Protein AF-A0A2E3XNR1-F1 (afdb_monomer_lite)

Foldseek 3Di:
DAADKDWDWDDDPQWDIDTDIAGEPPTPRCVVHPVLVVDDPVVNVLRYWYWDQDPNDTDTDRDDDTGGD

pLDDT: mean 96.17, std 2.88, range [82.88, 98.44]

Radius of gyration: 13.48 Å; chains: 1; bounding box: 27×34×32 Å

Sequence (69 aa):
MRPPHIHFKAGLRGYEELTTQMYWKGHPLNAGDRILQSLSPVERDLVLVDFQKSGGIPRGNFNLTLRTV

Structure (mmCIF, N/CA/C/O backbone):
data_AF-A0A2E3XNR1-F1
#
_entry.id   AF-A0A2E3XNR1-F1
#
loop_
_atom_site.group_PDB
_atom_site.id
_atom_site.type_symbol
_atom_site.label_atom_id
_atom_site.label_alt_id
_atom_site.label_comp_id
_atom_site.label_asym_id
_atom_site.label_entity_id
_atom_site.label_seq_id
_atom_site.pdbx_PDB_ins_code
_atom_site.Cartn_x
_atom_site.Cartn_y
_atom_site.Cartn_z
_atom_site.occupancy
_atom_site.B_iso_or_equiv
_atom_site.auth_seq_id
_atom_site.auth_comp_id
_atom_site.auth_asym_id
_atom_site.auth_atom_id
_atom_site.pdbx_PDB_model_num
ATOM 1 N N . MET A 1 1 ? -0.581 10.670 -14.747 1.00 86.19 1 MET A N 1
ATOM 2 C CA . MET A 1 1 ? -0.820 9.217 -14.901 1.00 86.19 1 MET A CA 1
ATOM 3 C C . MET A 1 1 ? -0.686 8.570 -13.526 1.00 86.19 1 MET A C 1
ATOM 5 O O . MET A 1 1 ? 0.195 8.994 -12.791 1.00 86.19 1 MET A O 1
ATOM 9 N N . ARG A 1 2 ? -1.568 7.636 -13.145 1.00 93.94 2 ARG A N 1
ATOM 10 C CA . ARG A 1 2 ? -1.461 6.881 -11.878 1.00 93.94 2 ARG A CA 1
ATOM 11 C C . ARG A 1 2 ? -0.681 5.575 -12.130 1.00 93.94 2 ARG A C 1
ATOM 13 O O . ARG A 1 2 ? -0.788 5.048 -13.237 1.00 93.94 2 ARG A O 1
ATOM 20 N N . PRO A 1 3 ? 0.098 5.055 -11.166 1.00 97.56 3 PRO A N 1
ATOM 21 C CA . PRO A 1 3 ? 0.685 3.721 -11.263 1.00 97.56 3 PRO A CA 1
ATOM 22 C C . PRO A 1 3 ? -0.421 2.659 -11.304 1.00 97.56 3 PRO A C 1
ATOM 24 O O . PRO A 1 3 ? -1.540 2.941 -10.870 1.00 97.56 3 PRO A O 1
ATOM 27 N N . PRO A 1 4 ? -0.136 1.436 -11.770 1.00 97.06 4 PRO A N 1
ATOM 28 C CA . PRO A 1 4 ? -1.004 0.296 -11.523 1.00 97.06 4 PRO A CA 1
ATOM 29 C C . PRO A 1 4 ? -1.279 0.181 -10.019 1.00 97.06 4 PRO A C 1
ATOM 31 O O . PRO A 1 4 ? -0.351 0.223 -9.209 1.00 97.06 4 PRO A O 1
ATOM 34 N N . HIS A 1 5 ? -2.553 0.079 -9.651 1.00 97.88 5 HIS A N 1
ATOM 35 C CA . HIS A 1 5 ? -2.980 -0.204 -8.283 1.00 97.88 5 HIS A CA 1
ATOM 36 C C . HIS A 1 5 ? -4.292 -0.995 -8.271 1.00 97.88 5 HIS A C 1
ATOM 38 O O . HIS A 1 5 ? -5.027 -1.012 -9.258 1.00 97.88 5 HIS A O 1
ATOM 44 N N . ILE A 1 6 ? -4.580 -1.645 -7.146 1.00 97.88 6 ILE A N 1
ATOM 45 C CA . ILE A 1 6 ? -5.861 -2.307 -6.881 1.00 97.88 6 ILE A CA 1
ATOM 46 C C . ILE A 1 6 ? -6.477 -1.652 -5.649 1.00 97.88 6 ILE A C 1
ATOM 48 O O . ILE A 1 6 ? -5.821 -1.545 -4.612 1.00 97.88 6 ILE A O 1
ATOM 52 N N . HIS A 1 7 ? -7.728 -1.211 -5.758 1.00 98.12 7 HIS A N 1
ATOM 53 C CA . HIS A 1 7 ? -8.479 -0.676 -4.626 1.00 98.12 7 HIS A CA 1
ATOM 54 C C . HIS A 1 7 ? -9.034 -1.807 -3.759 1.00 98.12 7 HIS A C 1
ATOM 56 O O . HIS A 1 7 ? -9.614 -2.761 -4.274 1.00 98.12 7 HIS A O 1
ATOM 62 N N . PHE A 1 8 ? -8.899 -1.661 -2.442 1.00 98.12 8 PHE A N 1
ATOM 63 C CA . PHE A 1 8 ? -9.448 -2.577 -1.452 1.00 98.12 8 PHE A CA 1
ATOM 64 C C . PHE A 1 8 ? -10.345 -1.825 -0.480 1.00 98.12 8 PHE A C 1
ATOM 66 O O . PHE A 1 8 ? -10.025 -0.724 -0.029 1.00 98.12 8 PHE A O 1
ATOM 73 N N . LYS A 1 9 ? -11.453 -2.471 -0.129 1.00 97.75 9 LYS A N 1
ATOM 74 C CA . LYS A 1 9 ? -12.328 -2.066 0.960 1.00 97.75 9 LYS A CA 1
ATOM 75 C C . LYS A 1 9 ? -12.528 -3.271 1.873 1.00 97.75 9 LYS A C 1
ATOM 77 O O . LYS A 1 9 ? -12.960 -4.320 1.402 1.00 97.75 9 LYS A O 1
ATOM 82 N N . ALA A 1 10 ? -12.181 -3.131 3.146 1.00 96.88 10 ALA A N 1
ATOM 83 C CA . ALA A 1 10 ? -12.289 -4.187 4.143 1.00 96.88 10 ALA A CA 1
ATOM 84 C C . ALA A 1 10 ? -13.048 -3.678 5.369 1.00 96.88 10 ALA A C 1
ATOM 86 O O . ALA A 1 10 ? -12.806 -2.571 5.846 1.00 96.88 10 ALA A O 1
ATOM 87 N N . GLY A 1 11 ? -13.956 -4.505 5.878 1.00 96.56 11 GLY A N 1
ATOM 88 C CA . GLY A 1 11 ? -14.754 -4.196 7.055 1.00 96.56 11 GLY A CA 1
ATOM 89 C C . GLY A 1 11 ? -14.972 -5.440 7.904 1.00 96.56 11 GLY A C 1
ATOM 90 O O . GLY A 1 11 ? -15.143 -6.541 7.380 1.00 96.56 11 GLY A O 1
ATOM 91 N N . LEU A 1 12 ? -14.960 -5.247 9.220 1.00 96.69 12 LEU A N 1
ATOM 92 C CA . LEU A 1 12 ? -15.234 -6.271 10.220 1.00 96.69 12 LEU A CA 1
ATOM 93 C C . LEU A 1 12 ? -15.986 -5.624 11.388 1.00 96.69 12 LEU A C 1
ATOM 95 O O . LEU 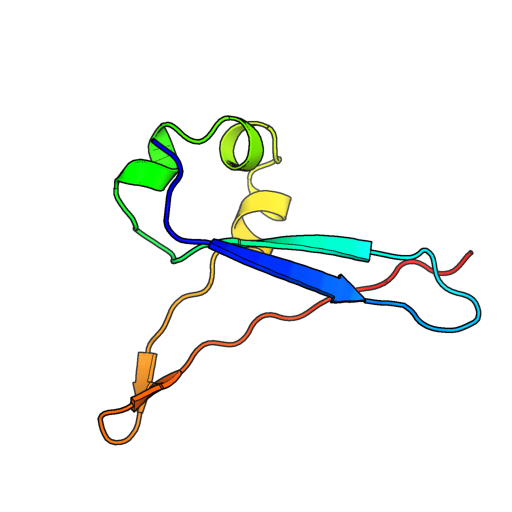A 1 12 ? -15.667 -4.511 11.797 1.00 96.69 12 LEU A O 1
ATOM 99 N N . ARG A 1 13 ? -16.999 -6.304 11.934 1.00 97.00 13 ARG A N 1
ATOM 100 C CA . ARG A 1 13 ? -17.777 -5.771 13.063 1.00 97.00 13 ARG A CA 1
ATOM 101 C C . ARG A 1 13 ? -16.857 -5.504 14.261 1.00 97.00 13 ARG A C 1
ATOM 103 O O . ARG A 1 13 ? -16.140 -6.405 14.681 1.00 97.00 13 ARG A O 1
ATOM 110 N N . GLY A 1 14 ? -16.930 -4.295 14.823 1.00 96.62 14 GLY A N 1
ATOM 111 C CA . GLY A 1 14 ? -16.069 -3.855 15.932 1.00 96.62 14 GLY A CA 1
ATOM 112 C C . GLY A 1 14 ? -14.728 -3.249 15.497 1.00 96.62 14 GLY A C 1
ATOM 113 O O . GLY A 1 14 ? -13.903 -2.940 16.350 1.00 96.62 14 GLY A O 1
ATOM 114 N N . TYR A 1 15 ? -14.512 -3.068 14.192 1.00 97.88 15 TYR A N 1
ATOM 115 C CA . TYR A 1 15 ? -13.315 -2.453 13.621 1.00 97.88 15 TYR A CA 1
ATOM 116 C C . TYR A 1 15 ? -13.683 -1.270 12.724 1.00 97.88 15 TYR A C 1
ATOM 118 O O . TYR A 1 15 ? -14.774 -1.228 12.148 1.00 97.88 15 TYR A O 1
ATOM 126 N N . GLU A 1 16 ? -12.759 -0.324 12.592 1.00 96.94 16 GLU A N 1
ATOM 127 C CA . GLU A 1 16 ? -12.846 0.761 11.620 1.00 96.94 16 GLU A CA 1
ATOM 128 C C . GLU A 1 16 ? -12.784 0.196 10.193 1.00 96.94 16 GLU A C 1
ATOM 130 O O . GLU A 1 16 ? -11.984 -0.692 9.882 1.00 96.94 16 GLU A O 1
ATOM 135 N N . GLU A 1 17 ? -13.642 0.709 9.310 1.00 97.00 17 GLU A N 1
ATOM 136 C CA . GLU A 1 17 ? -13.637 0.323 7.901 1.00 97.00 17 GLU A CA 1
ATOM 137 C C . GLU A 1 17 ? -12.378 0.864 7.208 1.00 97.00 17 GLU A C 1
ATOM 139 O O . GLU A 1 17 ? -12.089 2.059 7.256 1.00 97.00 17 GLU A O 1
ATOM 144 N N . LEU A 1 18 ? -11.640 -0.011 6.525 1.00 96.94 18 LEU A N 1
ATOM 145 C CA . LEU A 1 18 ? -10.411 0.347 5.826 1.00 96.94 18 LEU A CA 1
ATOM 146 C C . LEU A 1 18 ? -10.669 0.439 4.324 1.00 96.94 18 LEU A C 1
ATOM 148 O O . LEU A 1 18 ? -10.957 -0.562 3.666 1.00 96.94 18 LEU A O 1
ATOM 152 N N . THR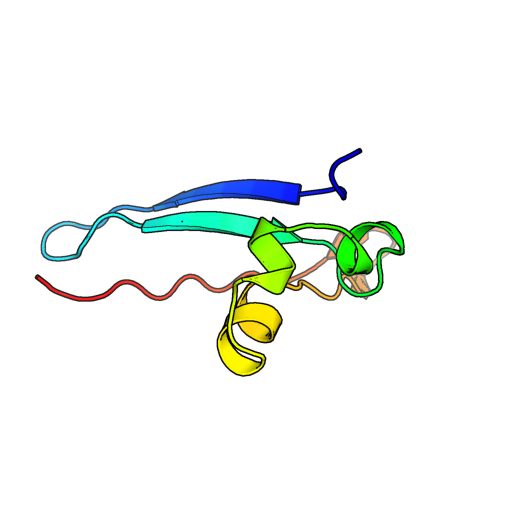 A 1 19 ? -10.491 1.636 3.769 1.00 97.50 19 THR A N 1
ATOM 153 C CA . THR A 1 19 ? -10.351 1.843 2.322 1.00 97.50 19 THR A CA 1
ATOM 154 C C . THR A 1 19 ? -8.890 2.136 2.015 1.00 97.50 19 THR A C 1
ATOM 156 O O . THR A 1 19 ? -8.317 3.082 2.547 1.00 97.50 19 THR A O 1
ATOM 159 N N . THR A 1 20 ? -8.275 1.318 1.167 1.00 97.62 20 THR A N 1
ATOM 160 C CA . THR A 1 20 ? -6.854 1.434 0.824 1.00 97.62 20 THR A CA 1
ATOM 161 C C . THR A 1 20 ? -6.600 1.033 -0.630 1.00 97.62 20 THR A C 1
ATOM 163 O O . THR A 1 20 ? -7.509 0.620 -1.354 1.00 97.62 20 THR A O 1
ATOM 166 N N . GLN A 1 21 ? -5.359 1.178 -1.083 1.00 98.12 21 GLN A N 1
ATOM 167 C CA . GLN A 1 21 ? -4.922 0.754 -2.404 1.00 98.12 21 GLN A CA 1
ATOM 168 C C . GLN A 1 21 ? -3.563 0.058 -2.338 1.00 98.12 21 GLN A C 1
ATOM 170 O O . GLN A 1 21 ? -2.648 0.530 -1.671 1.00 98.12 21 GLN A O 1
ATOM 175 N N . MET A 1 22 ? -3.446 -1.055 -3.057 1.00 98.38 22 MET A N 1
ATOM 176 C CA . MET A 1 22 ? -2.207 -1.807 -3.233 1.00 98.38 22 MET A CA 1
ATOM 177 C C . MET A 1 22 ? -1.497 -1.357 -4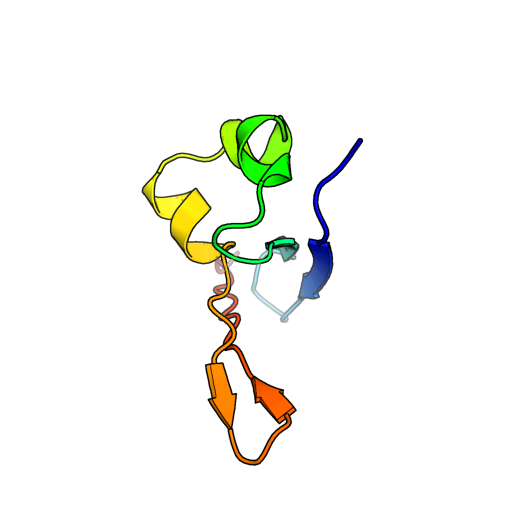.504 1.00 98.38 22 MET A C 1
ATOM 179 O O . MET A 1 22 ? -2.151 -1.134 -5.520 1.00 98.38 22 MET A O 1
ATOM 183 N N . TYR A 1 23 ? -0.174 -1.269 -4.463 1.00 98.44 23 TYR A N 1
ATOM 184 C CA . TYR A 1 23 ? 0.680 -0.887 -5.579 1.00 98.44 23 TYR A CA 1
ATOM 185 C C . TYR A 1 23 ? 1.670 -2.001 -5.907 1.00 98.44 23 TYR A C 1
ATOM 187 O O . TYR A 1 23 ? 2.122 -2.741 -5.032 1.00 98.44 23 TYR A O 1
ATOM 195 N N . TRP A 1 24 ? 2.087 -2.066 -7.168 1.00 97.88 24 TRP A N 1
ATOM 196 C CA . TRP A 1 24 ? 3.177 -2.945 -7.580 1.00 97.88 24 TRP A CA 1
ATOM 197 C C . TRP A 1 24 ? 4.517 -2.361 -7.142 1.00 97.88 24 TRP A C 1
ATOM 199 O O . TRP A 1 24 ? 4.862 -1.228 -7.499 1.00 97.88 24 TRP A O 1
ATOM 209 N N . LYS A 1 25 ? 5.301 -3.139 -6.394 1.00 97.75 25 LYS A N 1
ATOM 210 C CA . LYS A 1 25 ? 6.642 -2.734 -5.970 1.00 97.75 25 LYS A CA 1
ATOM 211 C C . LYS A 1 25 ? 7.550 -2.499 -7.181 1.00 97.75 25 LYS A C 1
ATOM 213 O O . LYS A 1 25 ? 7.526 -3.251 -8.150 1.00 97.75 25 LYS A O 1
ATOM 218 N N . GLY A 1 26 ? 8.340 -1.425 -7.128 1.00 96.44 26 GLY A N 1
ATOM 219 C CA . GLY A 1 26 ? 9.303 -1.073 -8.179 1.00 96.44 26 GLY A CA 1
ATOM 220 C C . GLY A 1 26 ? 8.704 -0.481 -9.461 1.00 96.44 26 GLY A C 1
ATOM 221 O O . GLY A 1 26 ? 9.456 -0.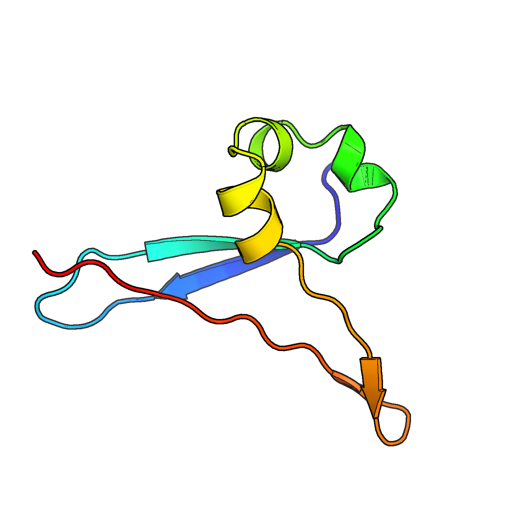172 -10.382 1.00 96.44 26 GLY A O 1
ATOM 222 N N . HIS A 1 27 ? 7.384 -0.283 -9.545 1.00 97.25 27 HIS A N 1
ATOM 223 C CA . HIS A 1 27 ? 6.784 0.299 -10.744 1.00 97.25 27 HIS A CA 1
ATOM 224 C C . HIS A 1 27 ? 7.239 1.768 -10.937 1.00 97.25 27 HIS A C 1
ATOM 226 O O . HIS A 1 27 ? 7.096 2.562 -10.004 1.00 97.25 27 HIS A O 1
ATOM 232 N N . PRO A 1 28 ? 7.722 2.191 -12.127 1.00 97.44 28 PRO A N 1
ATOM 233 C CA . PRO A 1 28 ? 8.321 3.523 -12.323 1.00 97.44 28 PRO A CA 1
ATOM 234 C C . PRO A 1 28 ? 7.401 4.695 -11.958 1.00 97.44 28 PRO A C 1
ATOM 236 O O . PRO A 1 28 ? 7.838 5.714 -11.429 1.00 97.44 28 PRO A O 1
ATOM 239 N N . LEU A 1 29 ? 6.097 4.531 -12.195 1.00 97.94 29 LEU A N 1
ATOM 240 C CA . LEU A 1 29 ? 5.092 5.554 -11.887 1.00 97.94 29 LEU A CA 1
ATOM 241 C C . LEU A 1 29 ? 4.851 5.767 -10.379 1.00 97.94 29 LEU A C 1
ATOM 243 O O . LEU A 1 29 ? 4.215 6.754 -10.015 1.00 97.94 29 LEU A O 1
ATOM 247 N N . ASN A 1 30 ? 5.370 4.902 -9.499 1.00 97.75 30 ASN A N 1
ATOM 248 C CA . ASN A 1 30 ? 5.243 5.060 -8.045 1.00 97.75 30 ASN A CA 1
ATOM 249 C C . ASN A 1 30 ? 5.942 6.328 -7.534 1.00 97.75 30 ASN A C 1
ATOM 251 O O . ASN A 1 30 ? 5.480 6.945 -6.575 1.00 97.75 30 ASN A O 1
ATOM 255 N N . ALA A 1 31 ? 7.040 6.739 -8.179 1.00 96.38 31 ALA A N 1
ATOM 256 C CA . ALA A 1 31 ? 7.817 7.909 -7.768 1.00 96.38 31 ALA A CA 1
ATOM 257 C C . ALA A 1 31 ? 7.017 9.220 -7.870 1.00 96.38 31 ALA A C 1
ATOM 259 O O . ALA A 1 31 ? 7.231 10.136 -7.082 1.00 96.38 31 ALA A O 1
ATOM 260 N N . GLY A 1 32 ? 6.077 9.302 -8.818 1.00 95.81 32 GLY A N 1
ATOM 261 C CA . GLY A 1 32 ? 5.249 10.490 -9.046 1.00 95.81 32 GLY A CA 1
ATOM 262 C C . GLY A 1 32 ? 3.849 10.432 -8.427 1.00 95.81 32 GLY A C 1
ATOM 263 O O . GLY A 1 32 ? 3.088 11.391 -8.564 1.00 95.81 32 GLY A O 1
ATOM 264 N N . ASP A 1 33 ? 3.466 9.324 -7.786 1.00 97.81 33 ASP A N 1
ATOM 265 C CA . ASP A 1 33 ? 2.119 9.164 -7.237 1.00 97.8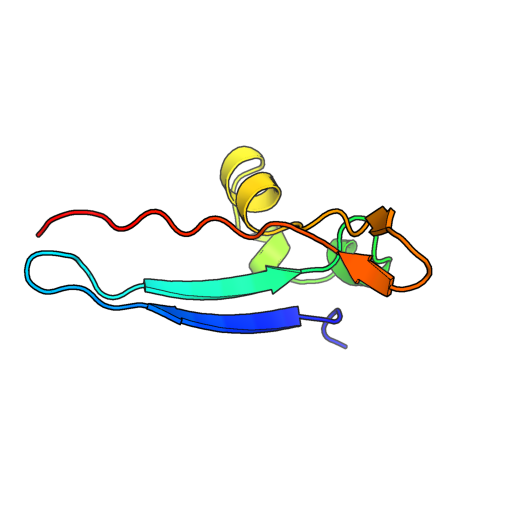1 33 ASP A CA 1
ATOM 266 C C . ASP A 1 33 ? 1.954 9.917 -5.913 1.00 97.81 33 ASP A C 1
ATOM 268 O O . ASP A 1 33 ? 2.522 9.540 -4.894 1.00 97.81 33 ASP A O 1
ATOM 272 N N . ARG A 1 34 ? 1.139 10.975 -5.906 1.00 96.81 34 ARG A N 1
ATOM 273 C CA . ARG A 1 34 ? 0.973 11.838 -4.724 1.00 96.81 34 ARG A CA 1
ATOM 274 C C . ARG A 1 34 ? 0.368 11.128 -3.509 1.00 96.81 34 ARG A C 1
ATOM 276 O O . ARG A 1 34 ? 0.678 11.536 -2.399 1.00 96.81 34 ARG A O 1
ATOM 283 N N . ILE A 1 35 ? -0.462 10.098 -3.703 1.00 97.19 35 ILE A N 1
ATOM 284 C CA . ILE A 1 35 ? -1.066 9.346 -2.591 1.00 97.19 35 ILE A CA 1
ATOM 285 C C . ILE A 1 35 ? -0.015 8.425 -1.969 1.00 97.19 35 ILE A C 1
ATOM 287 O O . ILE A 1 35 ? 0.155 8.393 -0.758 1.00 97.19 35 ILE A O 1
ATOM 291 N N . LEU A 1 36 ? 0.749 7.709 -2.792 1.00 97.69 36 LEU A N 1
ATOM 292 C CA . LEU A 1 36 ? 1.843 6.865 -2.321 1.00 97.69 36 LEU A CA 1
ATOM 293 C C . LEU A 1 36 ? 2.963 7.688 -1.664 1.00 97.69 36 LEU A C 1
ATOM 295 O O . LEU A 1 36 ? 3.561 7.252 -0.679 1.00 97.69 36 LEU A O 1
ATOM 299 N N . GLN A 1 37 ? 3.242 8.882 -2.195 1.00 97.38 37 GLN A N 1
ATOM 300 C CA . GLN A 1 37 ? 4.245 9.791 -1.641 1.00 97.38 37 GLN A CA 1
ATOM 301 C C . GLN A 1 37 ? 3.777 10.515 -0.369 1.00 97.38 37 GLN A C 1
ATOM 303 O O . GLN A 1 37 ? 4.633 10.939 0.402 1.00 97.38 37 GLN A O 1
ATOM 308 N N . SER A 1 38 ? 2.468 10.628 -0.108 1.00 97.69 38 SER A N 1
ATOM 309 C CA . SER A 1 38 ? 1.964 11.210 1.145 1.00 97.69 38 SER A CA 1
ATOM 310 C C . SER A 1 38 ? 2.062 10.262 2.342 1.00 97.69 38 SER A C 1
ATOM 312 O O . SER A 1 38 ? 1.938 10.716 3.475 1.00 97.69 38 SER A O 1
ATOM 314 N N . LEU A 1 39 ? 2.270 8.964 2.105 1.00 97.81 39 LEU A N 1
ATOM 315 C CA . LEU A 1 39 ? 2.505 7.975 3.158 1.00 97.81 39 LEU A CA 1
ATOM 316 C C . LEU A 1 39 ? 3.922 8.108 3.727 1.00 97.81 39 LEU A C 1
ATOM 318 O O . LEU A 1 39 ? 4.879 8.355 2.979 1.00 97.81 39 LEU A O 1
ATOM 322 N N . SER A 1 40 ? 4.066 7.859 5.032 1.00 98.06 40 SER A N 1
ATOM 323 C CA . SER A 1 40 ? 5.381 7.659 5.646 1.00 98.06 40 SER A CA 1
ATOM 324 C C . SER A 1 40 ? 6.101 6.459 5.008 1.00 98.06 40 SER A C 1
ATOM 326 O O . SER A 1 40 ? 5.452 5.590 4.419 1.00 98.06 40 SER A O 1
ATOM 328 N N . PRO A 1 41 ? 7.439 6.356 5.118 1.00 97.06 41 PRO A N 1
ATOM 329 C CA . PRO A 1 41 ? 8.174 5.223 4.552 1.00 97.06 41 PRO A CA 1
ATOM 330 C C . PRO A 1 41 ? 7.646 3.860 5.023 1.00 97.06 41 PRO A C 1
ATOM 332 O O . PRO A 1 41 ? 7.494 2.952 4.214 1.00 97.06 41 PRO A O 1
ATOM 335 N N . VAL A 1 42 ? 7.283 3.751 6.305 1.00 97.12 42 VAL A N 1
ATOM 336 C CA . VAL A 1 42 ? 6.754 2.510 6.889 1.00 97.12 42 VAL A CA 1
ATOM 337 C C . VAL A 1 42 ? 5.380 2.168 6.311 1.00 97.12 42 VAL A C 1
ATOM 339 O O . VAL A 1 42 ? 5.156 1.037 5.898 1.00 97.12 42 VAL A O 1
ATOM 342 N N . GLU A 1 43 ? 4.463 3.134 6.228 1.00 97.19 43 GLU A N 1
ATOM 343 C CA . GLU A 1 43 ? 3.130 2.917 5.641 1.00 97.19 43 GLU A CA 1
ATOM 344 C C . GLU A 1 43 ? 3.208 2.584 4.149 1.00 97.19 43 GLU A C 1
ATOM 346 O O . GLU A 1 43 ? 2.442 1.764 3.643 1.00 97.19 43 GLU A O 1
ATOM 351 N N . ARG A 1 44 ? 4.156 3.200 3.438 1.00 97.75 44 ARG A N 1
ATOM 352 C CA . ARG A 1 44 ? 4.400 2.950 2.019 1.00 97.75 44 ARG A CA 1
ATOM 353 C C . ARG A 1 44 ? 4.815 1.503 1.760 1.00 97.75 44 ARG A C 1
ATOM 355 O O . ARG A 1 44 ? 4.335 0.904 0.799 1.00 97.75 44 ARG A O 1
ATOM 362 N N . ASP A 1 45 ? 5.657 0.936 2.618 1.00 97.19 45 ASP A N 1
ATOM 363 C CA . ASP A 1 45 ? 6.090 -0.458 2.501 1.00 97.19 45 ASP A CA 1
ATOM 364 C C . ASP A 1 45 ? 4.936 -1.451 2.710 1.00 97.19 45 ASP A C 1
ATOM 366 O O . ASP A 1 45 ? 4.947 -2.528 2.118 1.00 97.19 45 ASP A O 1
ATOM 370 N N . LEU A 1 46 ? 3.896 -1.081 3.470 1.00 97.81 46 LEU A N 1
ATOM 371 C CA . LEU A 1 46 ? 2.711 -1.926 3.675 1.00 97.81 46 LEU A CA 1
ATOM 372 C C . LEU A 1 46 ? 1.828 -2.037 2.426 1.00 97.81 46 LEU A C 1
ATOM 374 O O . LEU A 1 46 ? 1.117 -3.027 2.267 1.00 97.81 46 LEU A O 1
ATOM 378 N N . VAL A 1 47 ? 1.853 -1.033 1.544 1.00 98.25 47 VAL A N 1
ATOM 379 C CA . VAL A 1 47 ? 1.006 -0.990 0.339 1.00 98.25 47 VAL A CA 1
ATOM 380 C C . VAL A 1 47 ? 1.728 -1.416 -0.939 1.00 98.25 47 VAL A C 1
ATOM 382 O O . VAL A 1 47 ? 1.081 -1.567 -1.975 1.00 98.25 47 VAL A O 1
ATOM 385 N N . LEU A 1 48 ? 3.045 -1.632 -0.890 1.00 98.38 48 LEU A N 1
ATOM 386 C CA . LEU A 1 48 ? 3.851 -2.091 -2.023 1.00 98.38 48 LEU A CA 1
ATOM 387 C C . LEU A 1 48 ? 3.997 -3.613 -2.010 1.00 98.38 48 LEU A C 1
ATOM 389 O O . LEU A 1 48 ? 4.748 -4.176 -1.217 1.00 98.38 48 LEU A O 1
ATOM 393 N N . VAL A 1 49 ? 3.340 -4.285 -2.951 1.00 98.31 49 VAL A N 1
ATOM 394 C CA . VAL A 1 49 ? 3.412 -5.743 -3.069 1.00 98.31 49 VAL A CA 1
ATOM 395 C C . VAL A 1 49 ? 4.488 -6.151 -4.059 1.00 98.31 49 VAL A C 1
ATOM 397 O O . VAL A 1 49 ? 4.505 -5.729 -5.219 1.00 98.31 49 VAL A O 1
ATOM 400 N N . ASP A 1 50 ? 5.377 -7.013 -3.578 1.00 96.88 50 ASP A N 1
ATOM 401 C CA . ASP A 1 50 ? 6.379 -7.693 -4.381 1.00 96.88 50 ASP A CA 1
ATOM 402 C C . ASP A 1 50 ? 5.787 -8.987 -4.955 1.00 96.88 50 ASP A C 1
ATOM 404 O O . ASP A 1 50 ? 5.458 -9.921 -4.217 1.00 96.88 50 ASP A O 1
ATOM 408 N N . PHE A 1 51 ? 5.596 -9.021 -6.273 1.00 95.44 51 PHE A N 1
ATOM 409 C CA . PHE A 1 51 ? 5.042 -10.182 -6.960 1.00 95.44 51 PHE A CA 1
ATOM 410 C C . PHE A 1 51 ? 6.160 -11.117 -7.405 1.00 95.44 51 PHE A C 1
ATOM 412 O O . PHE A 1 51 ? 6.950 -10.802 -8.293 1.00 95.44 51 PHE A O 1
ATOM 419 N N . GLN A 1 52 ? 6.160 -12.319 -6.845 1.00 93.75 52 GLN A N 1
ATOM 420 C CA . GLN A 1 52 ? 7.098 -13.379 -7.173 1.00 93.75 52 GLN A CA 1
ATOM 421 C C . GLN A 1 52 ? 6.443 -14.368 -8.139 1.00 93.75 52 GLN A C 1
ATOM 423 O O . GLN A 1 52 ? 5.266 -14.713 -8.007 1.00 93.75 52 GLN A O 1
ATOM 428 N N . LYS A 1 53 ? 7.190 -14.843 -9.139 1.00 90.62 53 LYS A N 1
ATOM 429 C CA . LYS A 1 53 ? 6.690 -15.882 -10.050 1.00 90.62 53 LYS A CA 1
ATOM 430 C C . LYS A 1 53 ? 6.701 -17.228 -9.329 1.00 90.62 53 LYS A C 1
ATOM 432 O O . LYS A 1 53 ? 7.756 -17.717 -8.946 1.00 90.62 53 LYS A O 1
ATOM 437 N N . SER A 1 54 ? 5.536 -17.852 -9.194 1.00 89.50 54 SER A N 1
ATOM 438 C CA . SER A 1 54 ? 5.380 -19.184 -8.607 1.00 89.50 54 SER A CA 1
ATOM 439 C C . SER A 1 54 ? 4.588 -20.055 -9.578 1.00 89.50 54 SER A C 1
ATOM 441 O O . SER A 1 54 ? 3.426 -19.774 -9.865 1.00 89.50 54 SER A O 1
ATOM 443 N N . GLY A 1 55 ? 5.240 -21.073 -10.153 1.00 88.75 55 GLY A N 1
ATOM 444 C CA . GLY A 1 55 ? 4.617 -21.934 -11.169 1.00 88.75 55 GLY A CA 1
ATOM 445 C C . GLY A 1 55 ? 4.169 -21.178 -12.428 1.00 88.75 55 GLY A C 1
ATOM 446 O O . GLY A 1 55 ? 3.133 -21.494 -12.997 1.00 88.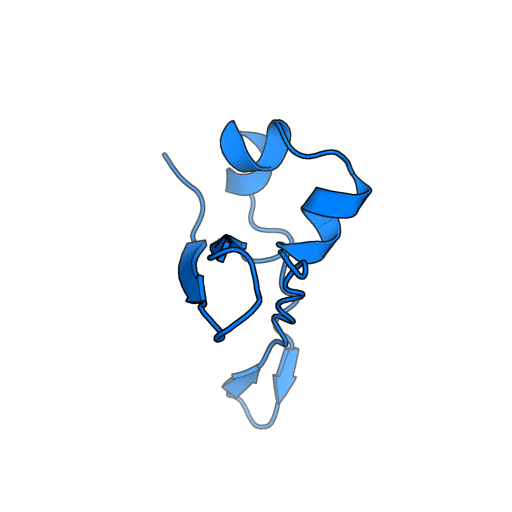75 55 GLY A O 1
ATOM 447 N N . GLY A 1 56 ? 4.898 -20.127 -12.821 1.00 92.12 56 GLY A N 1
ATOM 448 C CA . GLY A 1 56 ? 4.557 -19.280 -13.973 1.00 92.12 56 GLY A CA 1
ATOM 449 C C . GLY A 1 56 ? 3.493 -18.208 -13.703 1.00 92.12 56 GLY A C 1
ATOM 450 O O . GLY A 1 56 ? 3.330 -17.310 -14.525 1.00 92.12 56 GLY A O 1
ATOM 451 N N . ILE A 1 57 ? 2.832 -18.234 -12.542 1.00 93.75 57 ILE A N 1
ATOM 452 C CA . ILE A 1 57 ? 1.807 -17.258 -12.155 1.00 93.75 57 ILE A CA 1
ATOM 453 C C . ILE A 1 57 ? 2.413 -16.258 -11.154 1.00 93.75 57 ILE A C 1
ATOM 455 O O . ILE A 1 57 ? 3.003 -16.683 -10.154 1.00 93.75 57 ILE A O 1
ATOM 459 N N . PRO A 1 58 ? 2.302 -14.936 -11.383 1.00 92.12 58 PRO A N 1
ATOM 460 C CA . PRO A 1 58 ? 2.688 -13.936 -10.391 1.00 92.12 58 PRO A CA 1
ATOM 461 C C . PRO A 1 58 ? 1.835 -14.059 -9.123 1.00 92.12 58 PRO A C 1
ATOM 463 O O . PRO A 1 58 ? 0.607 -14.073 -9.193 1.00 92.12 58 PRO A O 1
ATOM 466 N N . ARG A 1 59 ? 2.482 -14.126 -7.959 1.00 95.62 59 ARG A N 1
ATOM 467 C CA . ARG A 1 59 ? 1.832 -14.172 -6.645 1.00 95.62 59 ARG A CA 1
ATOM 468 C C . ARG A 1 59 ? 2.465 -13.149 -5.713 1.00 95.62 59 ARG A C 1
ATOM 470 O O . ARG A 1 59 ? 3.683 -13.016 -5.681 1.00 95.62 59 ARG A O 1
ATOM 477 N N . GLY A 1 60 ? 1.635 -12.455 -4.950 1.00 95.06 60 GLY A N 1
ATOM 478 C CA . GLY A 1 60 ? 2.054 -11.485 -3.946 1.00 95.06 60 GLY A CA 1
ATOM 479 C C . GLY A 1 60 ? 1.091 -11.518 -2.766 1.00 95.06 60 GLY A C 1
ATOM 480 O O . GLY A 1 60 ? -0.066 -11.907 -2.928 1.00 95.06 60 GLY A O 1
ATOM 481 N N . ASN A 1 61 ? 1.575 -11.132 -1.588 1.00 96.62 61 ASN A N 1
ATOM 482 C CA . ASN A 1 61 ? 0.766 -11.058 -0.375 1.00 96.62 61 ASN A CA 1
ATOM 483 C C . ASN A 1 61 ? 0.499 -9.595 -0.030 1.00 96.62 61 ASN A C 1
ATOM 485 O O . ASN A 1 61 ? 1.438 -8.809 0.072 1.00 96.62 61 ASN A O 1
ATOM 489 N N . PHE A 1 62 ? -0.772 -9.253 0.174 1.00 98.00 62 PHE A N 1
ATOM 490 C CA . PHE A 1 62 ? -1.200 -7.937 0.638 1.00 98.00 62 PHE A CA 1
ATOM 491 C C . PHE A 1 62 ? -1.982 -8.101 1.939 1.00 98.00 62 PHE A C 1
ATOM 493 O O . PHE A 1 62 ? -3.158 -8.464 1.925 1.00 98.00 62 PHE A O 1
ATOM 500 N N . ASN A 1 63 ? -1.305 -7.894 3.065 1.00 97.50 63 ASN A N 1
ATOM 501 C CA . ASN A 1 63 ? -1.907 -8.066 4.382 1.00 97.50 63 ASN A CA 1
ATOM 502 C C . ASN A 1 63 ? -2.624 -6.780 4.800 1.00 97.50 63 ASN A C 1
ATOM 504 O O . ASN A 1 63 ? -2.035 -5.702 4.768 1.00 97.50 63 ASN A O 1
ATOM 508 N N . LEU A 1 64 ? -3.882 -6.906 5.222 1.00 96.56 64 LEU A N 1
ATOM 509 C CA . LEU A 1 64 ? -4.677 -5.802 5.750 1.00 96.56 64 LEU A CA 1
ATOM 510 C C . LEU A 1 64 ? -4.782 -5.925 7.269 1.00 96.56 64 LEU A C 1
ATOM 512 O O . LEU A 1 64 ? -5.219 -6.955 7.780 1.00 96.56 64 LEU A O 1
ATOM 516 N N . THR A 1 65 ? -4.428 -4.855 7.975 1.00 95.19 65 THR A N 1
ATOM 517 C CA . THR A 1 65 ? -4.581 -4.753 9.430 1.00 95.19 65 THR A CA 1
ATOM 518 C C . THR A 1 65 ? -5.676 -3.743 9.735 1.00 95.19 65 THR A C 1
ATOM 520 O O . THR A 1 65 ? -5.593 -2.596 9.301 1.00 95.19 65 THR A O 1
ATOM 523 N N . LEU A 1 66 ? -6.701 -4.166 10.476 1.00 95.81 66 LEU A N 1
ATOM 524 C CA . LEU A 1 66 ? -7.807 -3.304 10.893 1.00 95.81 66 LEU A CA 1
ATOM 525 C C . LEU A 1 66 ? -7.600 -2.829 12.332 1.00 95.81 66 LEU A C 1
ATOM 527 O O . LEU A 1 66 ? -7.142 -3.592 13.185 1.00 95.81 66 LEU A O 1
ATOM 531 N N . ARG A 1 67 ? -7.974 -1.578 12.606 1.00 95.31 67 ARG A N 1
ATOM 532 C CA . ARG A 1 67 ? -7.990 -1.004 13.956 1.00 95.31 67 ARG A CA 1
ATOM 533 C C . ARG A 1 67 ? -9.355 -1.253 14.598 1.00 95.31 67 ARG A C 1
ATOM 535 O O . ARG A 1 67 ? -10.375 -1.105 13.933 1.00 95.31 67 ARG A O 1
ATOM 542 N N . THR A 1 68 ? -9.375 -1.668 15.861 1.00 93.06 68 THR A N 1
ATOM 543 C CA . THR A 1 68 ? -10.614 -1.784 16.648 1.00 93.06 68 THR A CA 1
ATOM 544 C C . THR A 1 68 ? -11.194 -0.403 16.939 1.00 93.06 68 THR A C 1
ATOM 546 O O . THR A 1 68 ? -10.421 0.526 17.176 1.00 93.06 68 THR A O 1
ATOM 549 N N . VAL A 1 69 ? -12.525 -0.296 16.945 1.00 82.88 69 VAL A N 1
ATOM 550 C CA . VAL A 1 69 ? -13.252 0.913 17.387 1.00 82.88 69 VAL A CA 1
ATOM 551 C C . VAL A 1 69 ? -13.110 1.107 18.894 1.00 82.88 69 VAL A C 1
ATOM 553 O O . VAL A 1 69 ? -13.065 0.078 19.608 1.00 82.88 69 VAL A O 1
#

Secondary structure (DSSP, 8-state):
-PPPEEEEEE--TTBPPEEEEEEETT-GGGGG-HHHHHS-HHHHHHHEE-PEEETTEEE------PPB-